Protein AF-A0A1A3TCY9-F1 (afdb_monomer_lite)

Structure (mmCIF, N/CA/C/O backbone):
data_AF-A0A1A3TCY9-F1
#
_entry.id   AF-A0A1A3TCY9-F1
#
loop_
_atom_site.group_PDB
_atom_site.id
_atom_site.type_symbol
_atom_site.label_atom_id
_atom_site.label_alt_id
_atom_site.label_comp_id
_atom_site.label_asym_id
_atom_site.label_entity_id
_atom_site.label_seq_id
_atom_site.pdbx_PDB_ins_code
_atom_site.Cartn_x
_atom_site.Cartn_y
_atom_site.Cartn_z
_atom_site.occupancy
_atom_site.B_iso_or_equiv
_atom_site.auth_seq_id
_atom_site.auth_comp_id
_atom_site.auth_asym_id
_atom_site.auth_atom_id
_atom_site.pdbx_PDB_model_num
ATOM 1 N N . MET A 1 1 ? 36.496 -33.602 -43.465 1.00 52.47 1 MET A N 1
ATOM 2 C CA . MET A 1 1 ? 35.730 -32.425 -43.924 1.00 52.47 1 MET A CA 1
ATOM 3 C C . MET A 1 1 ? 35.575 -31.491 -42.741 1.00 52.47 1 MET A C 1
ATOM 5 O O . MET A 1 1 ? 34.701 -31.699 -41.913 1.00 52.47 1 MET A O 1
ATOM 9 N N . THR A 1 2 ? 36.494 -30.543 -42.594 1.00 57.16 2 THR A N 1
ATOM 10 C CA . THR A 1 2 ? 36.356 -29.446 -41.635 1.00 57.16 2 THR A CA 1
ATOM 11 C C . THR A 1 2 ? 35.385 -28.446 -42.237 1.00 57.16 2 THR A C 1
ATOM 13 O O . THR A 1 2 ? 35.586 -28.000 -43.361 1.00 57.16 2 THR A O 1
ATOM 16 N N . ILE A 1 3 ? 34.296 -28.152 -41.532 1.00 57.69 3 ILE A N 1
ATOM 17 C CA . ILE A 1 3 ? 33.449 -27.011 -41.872 1.00 57.69 3 ILE A CA 1
ATOM 18 C C . ILE A 1 3 ? 34.323 -25.786 -41.616 1.00 57.69 3 ILE A C 1
ATOM 20 O O . ILE A 1 3 ? 34.718 -25.541 -40.476 1.00 57.69 3 ILE A O 1
ATOM 24 N N . ASP A 1 4 ? 34.709 -25.102 -42.689 1.00 64.06 4 ASP A N 1
ATOM 25 C CA . ASP A 1 4 ? 35.601 -23.954 -42.624 1.00 64.06 4 ASP A CA 1
ATOM 26 C C . ASP A 1 4 ? 35.026 -22.911 -41.662 1.00 64.06 4 ASP A C 1
ATOM 28 O O . ASP A 1 4 ? 33.836 -22.587 -41.714 1.00 64.06 4 ASP A O 1
ATOM 32 N N . ALA A 1 5 ? 35.885 -22.367 -40.794 1.00 62.38 5 ALA A N 1
ATOM 33 C CA . ALA A 1 5 ? 35.552 -21.353 -39.788 1.00 62.38 5 ALA A CA 1
ATOM 34 C C . ALA A 1 5 ? 34.740 -20.161 -40.349 1.00 62.38 5 ALA A C 1
ATOM 36 O O . ALA A 1 5 ? 34.010 -19.499 -39.618 1.00 62.38 5 ALA A O 1
ATOM 37 N N . ASN A 1 6 ? 34.778 -19.966 -41.668 1.00 75.12 6 ASN A N 1
ATOM 38 C CA . ASN A 1 6 ? 33.999 -18.992 -42.422 1.00 75.12 6 ASN A CA 1
ATOM 39 C C . ASN A 1 6 ? 32.467 -19.141 -42.278 1.00 75.12 6 ASN A C 1
ATOM 41 O O . ASN A 1 6 ? 31.748 -18.149 -42.366 1.00 75.12 6 ASN A O 1
ATOM 45 N N . TYR A 1 7 ? 31.929 -20.348 -42.054 1.00 82.75 7 TYR A N 1
ATOM 46 C CA . TYR A 1 7 ? 30.468 -20.533 -41.989 1.00 82.75 7 TYR A CA 1
ATOM 47 C C . TYR A 1 7 ? 29.860 -20.035 -40.668 1.00 82.75 7 TYR A C 1
ATOM 49 O O . TYR A 1 7 ? 28.769 -19.462 -40.659 1.00 82.75 7 TYR A O 1
ATOM 57 N N . ALA A 1 8 ? 30.580 -20.199 -39.555 1.00 81.00 8 ALA A N 1
ATOM 58 C CA . ALA A 1 8 ? 30.138 -19.723 -38.244 1.00 81.00 8 ALA A CA 1
ATOM 59 C C . ALA A 1 8 ? 30.051 -18.188 -38.198 1.00 81.00 8 ALA A C 1
ATOM 61 O O . ALA A 1 8 ? 29.083 -17.634 -37.672 1.00 81.00 8 ALA A O 1
ATOM 62 N N . ASP A 1 9 ? 31.007 -17.504 -38.828 1.00 84.56 9 ASP A N 1
ATOM 63 C CA . ASP A 1 9 ? 31.011 -16.043 -38.923 1.00 84.56 9 ASP A CA 1
ATOM 64 C C . ASP A 1 9 ? 29.834 -15.520 -39.758 1.00 84.56 9 ASP A C 1
ATOM 66 O O . ASP A 1 9 ? 29.197 -14.528 -39.391 1.00 84.56 9 ASP A O 1
ATOM 70 N N . LEU A 1 10 ? 29.476 -16.216 -40.842 1.00 85.56 10 LEU A N 1
ATOM 71 C CA . LEU A 1 10 ? 28.312 -15.864 -41.660 1.00 85.56 10 LEU A CA 1
ATOM 72 C C . LEU A 1 10 ? 26.995 -16.012 -40.887 1.00 85.56 10 LEU A C 1
ATOM 74 O O . LEU A 1 10 ? 26.142 -15.123 -40.969 1.00 85.56 10 LEU A O 1
ATOM 78 N N . ILE A 1 11 ? 26.844 -17.079 -40.092 1.00 87.38 11 ILE A N 1
ATOM 79 C CA . ILE A 1 11 ? 25.678 -17.256 -39.214 1.00 87.38 11 ILE A CA 1
ATOM 80 C C . ILE A 1 11 ? 25.614 -16.124 -38.185 1.00 87.38 11 ILE A C 1
ATOM 82 O O . ILE A 1 11 ? 24.571 -15.485 -38.049 1.00 87.38 11 ILE A O 1
ATOM 86 N N . ALA A 1 12 ? 26.725 -15.807 -37.515 1.00 86.62 12 ALA A N 1
ATOM 87 C CA . ALA A 1 12 ? 26.765 -14.752 -36.502 1.00 86.62 12 ALA A CA 1
ATOM 88 C C . ALA A 1 12 ? 26.399 -13.369 -37.077 1.00 86.62 12 ALA A C 1
ATOM 90 O O . ALA A 1 12 ? 25.692 -12.579 -36.439 1.00 86.62 12 ALA A O 1
ATOM 91 N N . VAL A 1 13 ? 26.839 -13.072 -38.304 1.00 89.25 13 VAL A N 1
ATOM 92 C CA . VAL A 1 13 ? 26.470 -11.843 -39.018 1.00 89.25 13 VAL A CA 1
ATOM 93 C C . VAL A 1 13 ? 24.973 -11.812 -39.331 1.00 89.25 13 VAL A C 1
ATOM 95 O O . VAL A 1 13 ? 24.334 -10.771 -39.145 1.00 89.25 13 VAL A O 1
ATOM 98 N N . GLU A 1 14 ? 24.386 -12.922 -39.779 1.00 92.06 14 GLU A N 1
ATOM 99 C CA . GLU A 1 14 ? 22.968 -12.960 -40.144 1.00 92.06 14 GLU A CA 1
ATOM 100 C C . GLU A 1 14 ? 22.049 -12.942 -38.913 1.00 92.06 14 GLU A C 1
ATOM 102 O O . GLU A 1 14 ? 21.068 -12.193 -38.884 1.00 92.06 14 GLU A O 1
ATOM 107 N N . GLU A 1 15 ? 22.410 -13.641 -37.836 1.00 91.50 15 GLU A N 1
ATOM 108 C CA . GLU A 1 15 ? 21.709 -13.574 -36.550 1.00 91.50 15 GLU A CA 1
ATOM 109 C C . GLU A 1 15 ? 21.706 -12.156 -35.973 1.00 91.50 15 GLU A C 1
ATOM 111 O O . GLU A 1 15 ? 20.682 -11.678 -35.468 1.00 91.50 15 GLU A O 1
ATOM 116 N N . LYS A 1 16 ? 22.831 -11.441 -36.094 1.00 88.62 16 LYS A N 1
ATOM 117 C CA . LYS A 1 16 ? 22.927 -10.039 -35.683 1.00 88.62 16 LYS A CA 1
ATOM 118 C C . LYS A 1 16 ? 21.958 -9.160 -36.475 1.00 88.62 16 LYS A C 1
ATOM 120 O O . LYS A 1 16 ? 21.232 -8.372 -35.868 1.00 88.62 16 LYS A O 1
ATOM 125 N N . LYS A 1 17 ? 21.873 -9.333 -37.799 1.00 85.69 17 LYS A N 1
ATOM 126 C CA . LYS A 1 17 ? 20.911 -8.601 -38.644 1.00 85.69 17 LYS A CA 1
ATOM 127 C C . LYS A 1 17 ? 19.462 -8.942 -38.302 1.00 85.69 17 LYS A C 1
ATOM 129 O O . LYS A 1 17 ? 18.616 -8.051 -38.277 1.00 85.69 17 LYS A O 1
ATOM 134 N N . ILE A 1 18 ? 19.147 -10.211 -38.031 1.00 84.12 18 ILE A N 1
ATOM 135 C CA . ILE A 1 18 ? 17.799 -10.637 -37.618 1.00 84.12 18 ILE A CA 1
ATOM 136 C C . ILE A 1 18 ? 17.419 -9.985 -36.286 1.00 84.12 18 ILE A C 1
ATOM 138 O O . ILE A 1 18 ? 16.320 -9.443 -36.158 1.00 84.12 18 ILE A O 1
ATOM 142 N N . ARG A 1 19 ? 18.331 -9.976 -35.308 1.00 79.69 19 ARG A N 1
ATOM 143 C CA . ARG A 1 19 ? 18.117 -9.322 -34.011 1.00 79.69 19 ARG A CA 1
ATOM 144 C C . ARG A 1 19 ? 17.898 -7.815 -34.164 1.00 79.69 19 ARG A C 1
ATOM 146 O O . ARG A 1 19 ? 17.033 -7.259 -33.493 1.00 79.69 19 ARG A O 1
ATOM 153 N N . GLU A 1 20 ? 18.644 -7.161 -35.053 1.00 78.38 20 GLU A N 1
ATOM 154 C CA . GLU A 1 20 ? 18.460 -5.739 -35.364 1.00 78.38 20 GLU A CA 1
ATOM 155 C C . GLU A 1 20 ? 17.112 -5.463 -36.049 1.00 78.38 20 GLU A C 1
ATOM 157 O O . GLU A 1 20 ? 16.407 -4.548 -35.623 1.00 78.38 20 GLU A O 1
ATOM 162 N N . ARG A 1 21 ? 16.694 -6.289 -37.022 1.00 80.81 21 ARG A N 1
ATOM 163 C CA . ARG A 1 21 ? 15.375 -6.181 -37.679 1.00 80.81 21 ARG A CA 1
ATOM 164 C C . ARG A 1 21 ? 14.230 -6.297 -36.673 1.00 80.81 21 ARG A C 1
ATOM 166 O O . ARG A 1 21 ? 13.447 -5.352 -36.549 1.00 80.81 21 ARG A O 1
ATOM 173 N N . LYS A 1 22 ? 14.217 -7.366 -35.867 1.00 79.50 22 LYS A N 1
ATOM 174 C CA . LYS A 1 22 ? 13.205 -7.594 -34.817 1.00 79.50 22 LYS A CA 1
ATOM 175 C C . LYS A 1 22 ? 13.130 -6.448 -33.803 1.00 79.50 22 LYS A C 1
ATOM 177 O O . LYS A 1 22 ? 12.059 -6.126 -33.302 1.00 79.50 22 LYS A O 1
ATOM 182 N N . ARG A 1 23 ? 14.254 -5.778 -33.518 1.00 73.12 23 ARG A N 1
ATOM 183 C CA . ARG A 1 23 ? 14.290 -4.612 -32.616 1.00 73.12 23 ARG A CA 1
ATOM 184 C C . ARG A 1 23 ? 13.549 -3.397 -33.180 1.00 73.12 23 ARG A C 1
ATOM 186 O O . ARG A 1 23 ? 13.082 -2.562 -32.410 1.00 73.12 23 ARG A O 1
ATOM 193 N N . THR A 1 24 ? 13.466 -3.283 -34.503 1.00 72.81 24 THR A N 1
ATOM 194 C CA . THR A 1 24 ? 12.853 -2.136 -35.189 1.00 72.81 24 THR A CA 1
ATOM 195 C C . THR A 1 24 ? 11.407 -2.363 -35.624 1.00 72.81 24 THR A C 1
ATOM 197 O O . THR A 1 24 ? 10.705 -1.384 -35.873 1.00 72.81 24 THR A O 1
ATOM 200 N N . GLU A 1 25 ? 10.943 -3.614 -35.678 1.00 80.81 25 GLU A N 1
ATOM 201 C CA . GLU A 1 25 ? 9.573 -3.965 -36.090 1.00 80.81 25 GLU A CA 1
ATOM 202 C C . GLU A 1 25 ? 8.505 -3.386 -35.151 1.00 80.81 25 GLU A C 1
ATOM 204 O O . GLU A 1 25 ? 7.463 -2.935 -35.618 1.00 80.81 25 GLU A O 1
ATOM 209 N N . ASN A 1 26 ? 8.809 -3.268 -33.855 1.00 73.75 26 ASN A N 1
ATOM 210 C CA . ASN A 1 26 ? 7.889 -2.712 -32.855 1.00 73.75 26 ASN A CA 1
ATOM 211 C C . ASN A 1 26 ? 7.963 -1.180 -32.710 1.00 73.75 26 ASN A C 1
ATOM 213 O O . ASN A 1 26 ? 7.293 -0.612 -31.850 1.00 73.75 26 ASN A O 1
ATOM 217 N N . LEU A 1 27 ? 8.789 -0.494 -33.509 1.00 76.19 27 LEU A N 1
ATOM 218 C CA . LEU A 1 27 ? 8.916 0.961 -33.436 1.00 76.19 27 LEU A CA 1
ATOM 219 C C . LEU A 1 27 ? 7.845 1.651 -34.288 1.00 76.19 27 LEU A C 1
ATOM 221 O O . LEU A 1 27 ? 7.651 1.320 -35.468 1.00 76.19 27 LEU A O 1
ATOM 225 N N . THR A 1 28 ? 7.219 2.682 -33.721 1.00 82.00 28 THR A N 1
ATOM 226 C CA . THR A 1 28 ? 6.318 3.581 -34.453 1.00 82.00 28 THR A CA 1
ATOM 227 C C . THR A 1 28 ? 7.067 4.322 -35.570 1.00 82.00 28 THR A C 1
ATOM 229 O O . THR A 1 28 ? 8.302 4.382 -35.598 1.00 82.00 28 THR A O 1
ATOM 232 N N . GLY A 1 29 ? 6.329 4.906 -36.520 1.00 81.19 29 GLY A N 1
ATOM 233 C CA . GLY A 1 29 ? 6.923 5.655 -37.635 1.00 81.19 29 GLY A CA 1
ATOM 234 C C . GLY A 1 29 ? 7.838 6.803 -37.182 1.00 81.19 29 GLY A C 1
ATOM 235 O O . GLY A 1 29 ? 8.914 6.995 -37.750 1.00 81.19 29 GLY A O 1
ATOM 236 N N . GLU A 1 30 ? 7.462 7.518 -36.118 1.00 76.81 30 GLU A N 1
ATOM 237 C CA . GLU A 1 30 ? 8.281 8.587 -35.529 1.00 76.81 30 GLU A CA 1
ATOM 238 C C . GLU A 1 30 ? 9.536 8.049 -34.838 1.00 76.81 30 GLU A C 1
ATOM 240 O O . GLU A 1 30 ? 10.632 8.568 -35.057 1.00 76.81 30 GLU A O 1
ATOM 245 N N . GLN A 1 31 ? 9.415 6.951 -34.085 1.00 73.19 31 GLN A N 1
ATOM 246 C CA . GLN A 1 31 ? 10.560 6.292 -33.454 1.00 73.19 31 GLN A CA 1
ATOM 247 C C . GLN A 1 31 ? 11.565 5.787 -34.499 1.00 73.19 31 GLN A C 1
ATOM 249 O O . GLN A 1 31 ? 12.772 5.926 -34.309 1.00 73.19 31 GLN A O 1
ATOM 254 N N . ARG A 1 32 ? 11.088 5.273 -35.643 1.00 77.56 32 ARG A N 1
ATOM 255 C CA . ARG A 1 32 ? 11.939 4.880 -36.780 1.00 77.56 32 ARG A CA 1
ATOM 256 C C . ARG A 1 32 ? 12.663 6.063 -37.421 1.00 77.56 32 ARG A C 1
ATOM 258 O O . ARG A 1 32 ? 13.840 5.924 -37.759 1.00 77.56 32 ARG A O 1
ATOM 265 N N . LYS A 1 33 ? 12.002 7.216 -37.588 1.00 80.44 33 LYS A N 1
ATOM 266 C CA . LYS A 1 33 ? 12.639 8.442 -38.111 1.00 80.44 33 LYS A CA 1
ATOM 267 C C . LYS A 1 33 ? 13.745 8.934 -37.177 1.00 80.44 33 LYS A C 1
ATOM 269 O O . LYS A 1 33 ? 14.851 9.201 -37.642 1.00 80.44 33 LYS A O 1
ATOM 274 N N . LEU A 1 34 ? 13.474 8.963 -35.870 1.00 72.25 34 LEU A N 1
ATOM 275 C CA . LEU A 1 34 ? 14.461 9.316 -34.846 1.00 72.25 34 LEU A CA 1
ATOM 276 C C . LEU A 1 34 ? 15.628 8.313 -34.811 1.00 72.25 34 LEU A C 1
ATOM 278 O O . LEU A 1 34 ? 16.784 8.676 -34.593 1.00 72.25 34 LEU A O 1
ATOM 282 N N . TRP A 1 35 ? 15.334 7.031 -35.057 1.00 70.81 35 TRP A N 1
ATOM 283 C CA . TRP A 1 35 ? 16.345 5.975 -35.084 1.00 70.81 35 TRP A CA 1
ATOM 284 C C . TRP A 1 35 ? 17.350 6.154 -36.210 1.00 70.81 35 TRP A C 1
ATOM 286 O O . TRP A 1 35 ? 18.559 6.098 -35.981 1.00 70.81 35 TRP A O 1
ATOM 296 N N . ARG A 1 36 ? 16.849 6.483 -37.402 1.00 77.00 36 ARG A N 1
ATOM 297 C CA . ARG A 1 36 ? 17.682 6.768 -38.572 1.00 77.00 36 ARG A CA 1
ATOM 298 C C . ARG A 1 36 ? 18.495 8.056 -38.420 1.00 77.00 36 ARG A C 1
ATOM 300 O O . ARG A 1 36 ? 19.637 8.078 -38.866 1.00 77.00 36 ARG A O 1
ATOM 307 N N . SER A 1 37 ? 17.953 9.100 -37.784 1.00 76.62 37 SER A N 1
ATOM 308 C CA . SER A 1 37 ? 18.635 10.401 -37.682 1.00 76.62 37 SER A CA 1
ATOM 309 C C . SER A 1 37 ? 19.794 10.426 -36.679 1.00 76.62 37 SER A C 1
ATOM 311 O O . SER A 1 37 ? 20.759 11.156 -36.881 1.00 76.62 37 SER A O 1
ATOM 313 N N . LEU A 1 38 ? 19.738 9.622 -35.613 1.00 69.62 38 LEU A N 1
ATOM 314 C CA . LEU A 1 38 ? 20.752 9.643 -34.547 1.00 69.62 38 LEU A CA 1
ATOM 315 C C . LEU A 1 38 ? 21.973 8.748 -34.818 1.00 69.62 38 LEU A C 1
ATOM 317 O O . LEU A 1 38 ? 22.974 8.852 -34.103 1.00 69.62 38 LEU A O 1
ATOM 321 N N . GLY A 1 39 ? 21.909 7.878 -35.831 1.00 63.00 39 GLY A N 1
ATOM 322 C CA . GLY A 1 39 ? 22.954 6.904 -36.142 1.00 63.00 39 GLY A CA 1
ATOM 323 C C . GLY A 1 39 ? 23.179 5.863 -35.030 1.00 63.00 39 GLY A C 1
ATOM 324 O O . GLY A 1 39 ? 22.927 6.083 -33.843 1.00 63.00 39 GLY A O 1
ATOM 325 N N . ASN A 1 40 ? 23.711 4.695 -35.398 1.00 59.25 40 ASN A N 1
ATOM 326 C CA . ASN A 1 40 ? 23.861 3.536 -34.501 1.00 59.25 40 ASN A CA 1
ATOM 327 C C . ASN A 1 40 ? 24.714 3.786 -33.231 1.00 59.25 40 ASN A C 1
ATOM 329 O O . ASN A 1 40 ? 24.722 2.961 -32.319 1.00 59.25 40 ASN A O 1
ATOM 333 N N . ARG A 1 41 ? 25.433 4.915 -33.137 1.00 56.25 41 ARG A N 1
ATOM 334 C CA . ARG A 1 41 ? 26.355 5.213 -32.027 1.00 56.25 41 ARG A CA 1
ATOM 335 C C . ARG A 1 41 ? 25.718 5.910 -30.822 1.00 56.25 41 ARG A C 1
ATOM 337 O O . ARG A 1 41 ? 26.277 5.804 -29.735 1.00 56.25 41 ARG A O 1
ATOM 344 N N . LYS A 1 42 ? 24.561 6.571 -30.957 1.00 50.72 42 LYS A N 1
ATOM 345 C CA . LYS A 1 42 ? 23.991 7.396 -29.865 1.00 50.72 42 LYS A CA 1
ATOM 346 C C . LYS A 1 42 ? 22.758 6.804 -29.171 1.00 50.72 42 LYS A C 1
ATOM 348 O O . LYS A 1 42 ? 22.311 7.334 -28.162 1.00 50.72 42 LYS A O 1
ATOM 353 N N . TRP A 1 43 ? 22.245 5.665 -29.639 1.00 55.50 43 TRP A N 1
ATOM 354 C CA . TRP A 1 43 ? 21.000 5.074 -29.124 1.00 55.50 43 TRP A CA 1
ATOM 355 C C . TRP A 1 43 ? 21.091 4.415 -27.746 1.00 55.50 43 TRP A C 1
ATOM 357 O O . TRP A 1 43 ? 20.064 4.221 -27.101 1.00 55.50 43 TRP A O 1
ATOM 367 N N . LYS A 1 44 ? 22.294 4.100 -27.250 1.00 54.44 44 LYS A N 1
ATOM 368 C CA . LYS A 1 44 ? 22.456 3.453 -25.936 1.00 54.44 44 LYS A CA 1
ATOM 369 C C . LYS A 1 44 ? 22.118 4.358 -24.735 1.00 54.44 44 LYS A C 1
ATOM 371 O O . LYS A 1 44 ? 22.063 3.844 -23.627 1.00 54.44 44 LYS A O 1
ATOM 376 N N . GLY A 1 45 ? 21.862 5.657 -24.935 1.00 53.75 45 GLY A N 1
ATOM 377 C CA . GLY A 1 45 ? 21.572 6.602 -23.843 1.00 53.75 45 GLY A CA 1
ATOM 378 C C . GLY A 1 45 ? 20.417 7.578 -24.085 1.00 53.75 45 GLY A C 1
ATOM 379 O O . GLY A 1 45 ? 20.188 8.441 -23.247 1.00 53.75 45 GLY A O 1
ATOM 380 N N . VAL A 1 46 ? 19.700 7.468 -25.210 1.00 50.25 46 VAL A N 1
ATOM 381 C CA . VAL A 1 46 ? 18.658 8.435 -25.616 1.00 50.25 46 VAL A CA 1
ATOM 382 C C . VAL A 1 46 ? 17.346 7.722 -25.950 1.00 50.25 46 VAL A C 1
ATOM 384 O O . VAL A 1 46 ? 16.663 8.060 -26.909 1.00 50.25 46 VAL A O 1
ATOM 387 N N . MET A 1 47 ? 16.957 6.726 -25.152 1.00 48.88 47 MET A N 1
ATOM 388 C CA . MET A 1 47 ? 15.517 6.543 -24.964 1.00 48.88 47 MET A CA 1
ATOM 389 C C . MET A 1 47 ? 15.056 7.796 -24.214 1.00 48.88 47 MET A C 1
ATOM 391 O O . MET A 1 47 ? 15.562 8.029 -23.111 1.00 48.88 47 MET A O 1
ATOM 395 N N . PRO A 1 48 ? 14.186 8.650 -24.782 1.00 48.50 48 PRO A N 1
ATOM 396 C CA . PRO A 1 48 ? 13.666 9.772 -24.032 1.00 48.50 48 PRO A CA 1
ATOM 397 C C . PRO A 1 48 ? 12.963 9.198 -22.806 1.00 48.50 48 PRO A C 1
ATOM 399 O O . PRO A 1 48 ? 11.892 8.604 -22.893 1.00 48.50 48 PRO A O 1
ATOM 402 N N . LYS A 1 49 ? 13.555 9.439 -21.636 1.00 51.47 49 LYS A N 1
ATOM 403 C CA . LYS A 1 49 ? 12.976 9.234 -20.298 1.00 51.47 49 LYS A CA 1
ATOM 404 C C . LYS A 1 49 ? 11.662 10.024 -20.095 1.00 51.47 49 LYS A C 1
ATOM 406 O O . LYS A 1 49 ? 11.135 10.093 -18.994 1.00 51.47 49 LYS A O 1
ATOM 411 N N . ALA A 1 50 ? 11.160 10.660 -21.153 1.00 44.72 50 ALA A N 1
ATOM 412 C CA . ALA A 1 50 ? 10.075 11.621 -21.178 1.00 44.72 50 ALA A CA 1
ATOM 413 C C . ALA A 1 50 ? 8.683 10.986 -21.322 1.00 44.72 50 ALA A C 1
ATOM 415 O O . ALA A 1 50 ? 7.704 11.694 -21.131 1.00 44.72 50 ALA A O 1
ATOM 416 N N . LEU A 1 51 ? 8.565 9.680 -21.599 1.00 44.94 51 LEU A N 1
ATOM 417 C CA . LEU A 1 51 ? 7.252 9.014 -21.662 1.00 44.94 51 LEU A CA 1
ATOM 418 C C . LEU A 1 51 ? 6.960 8.067 -20.487 1.00 44.94 51 LEU A C 1
ATOM 420 O O . LEU A 1 51 ? 5.863 7.529 -20.417 1.00 44.94 51 LEU A O 1
ATOM 424 N N . THR A 1 52 ? 7.889 7.879 -19.539 1.00 51.16 52 THR A N 1
ATOM 425 C CA . THR A 1 52 ? 7.714 6.887 -18.459 1.00 51.16 52 THR A CA 1
ATOM 426 C C . THR A 1 52 ? 7.492 7.441 -17.052 1.00 51.16 52 THR A C 1
ATOM 428 O O . THR A 1 52 ? 7.290 6.627 -16.159 1.00 51.16 52 THR A O 1
ATOM 431 N N . THR A 1 53 ? 7.541 8.753 -16.768 1.00 49.19 53 THR A N 1
ATOM 432 C CA . THR A 1 53 ? 7.556 9.174 -15.340 1.00 49.19 53 THR A CA 1
ATOM 433 C C . THR A 1 53 ? 6.862 10.479 -14.932 1.00 49.19 53 THR A C 1
ATOM 435 O O . THR A 1 53 ? 6.932 10.805 -13.749 1.00 49.19 53 THR A O 1
ATOM 438 N N . SER A 1 54 ? 6.174 11.233 -15.798 1.00 48.03 54 SER A N 1
ATOM 439 C CA . SER A 1 54 ? 5.419 12.407 -15.296 1.00 48.03 54 SER A CA 1
ATOM 440 C C . SER A 1 54 ? 4.043 12.044 -14.726 1.00 48.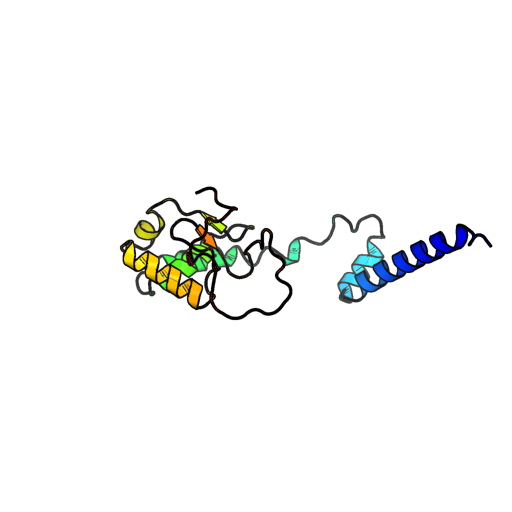03 54 SER A C 1
ATOM 442 O O . SER A 1 54 ? 3.580 12.701 -13.800 1.00 48.03 54 SER A O 1
ATOM 444 N N . TRP A 1 55 ? 3.417 10.971 -15.219 1.00 48.81 55 TRP A N 1
ATOM 445 C CA . TRP A 1 55 ? 2.048 10.613 -14.838 1.00 48.81 55 TRP A CA 1
ATOM 446 C C . TRP A 1 55 ? 1.909 10.018 -13.429 1.00 48.81 55 TRP A C 1
ATOM 448 O O . TRP A 1 55 ? 0.877 10.237 -12.803 1.00 48.81 55 TRP A O 1
ATOM 458 N N . SER A 1 56 ? 2.931 9.346 -12.876 1.00 59.66 56 SER A N 1
ATOM 459 C CA . SER A 1 56 ? 2.816 8.779 -11.518 1.00 59.66 56 SER A CA 1
ATOM 460 C C . SER A 1 56 ? 2.770 9.857 -10.434 1.00 59.66 56 SER A C 1
ATOM 462 O O . SER A 1 56 ? 1.871 9.828 -9.607 1.00 59.66 56 SER A O 1
ATOM 464 N N . ARG A 1 57 ? 3.657 10.864 -10.449 1.00 65.94 57 ARG A N 1
ATOM 465 C CA . ARG A 1 57 ? 3.773 11.803 -9.312 1.00 65.94 57 ARG A CA 1
ATOM 466 C C . ARG A 1 57 ? 2.521 12.639 -9.046 1.00 65.94 57 ARG A C 1
ATOM 468 O O . ARG A 1 57 ? 2.232 12.907 -7.885 1.00 65.94 57 ARG A O 1
ATOM 475 N N . HIS A 1 58 ? 1.783 13.050 -10.078 1.00 60.12 58 HIS A N 1
ATOM 476 C CA . HIS A 1 58 ? 0.568 13.855 -9.885 1.00 60.12 58 HIS A CA 1
ATOM 477 C C . HIS A 1 58 ? -0.542 13.081 -9.169 1.00 60.12 58 HIS A C 1
ATOM 479 O O . HIS A 1 58 ? -1.353 13.681 -8.471 1.00 60.12 58 HIS A O 1
ATOM 485 N N . GLN A 1 59 ? -0.548 11.753 -9.283 1.00 84.62 59 GLN A N 1
ATOM 486 C CA . GLN A 1 59 ? -1.531 10.927 -8.595 1.00 84.62 59 GLN A CA 1
ATOM 487 C C . GLN A 1 59 ? -1.170 10.685 -7.124 1.00 84.62 59 GLN A C 1
ATOM 489 O O . GLN A 1 59 ? -2.055 10.335 -6.353 1.00 84.62 59 GLN A O 1
ATOM 494 N N . HIS A 1 60 ? 0.075 10.930 -6.690 1.00 91.31 60 HIS A N 1
ATOM 495 C CA . HIS A 1 60 ? 0.455 10.703 -5.288 1.00 91.31 60 HIS A CA 1
ATOM 496 C C . HIS A 1 60 ? -0.334 11.611 -4.345 1.00 91.31 60 HIS A C 1
ATOM 498 O O . HIS A 1 60 ? -0.816 11.150 -3.318 1.00 91.31 60 HIS A O 1
ATOM 504 N N . ALA A 1 61 ? -0.495 12.889 -4.708 1.00 90.81 61 ALA A N 1
ATOM 505 C CA . ALA A 1 61 ? -1.269 13.843 -3.916 1.00 90.81 61 ALA A CA 1
ATOM 506 C C . ALA A 1 61 ? -2.746 13.433 -3.832 1.00 90.81 61 ALA A C 1
ATOM 508 O O . ALA A 1 61 ? -3.307 13.397 -2.741 1.00 90.81 61 ALA A O 1
ATOM 509 N N . PHE A 1 62 ? -3.331 13.039 -4.968 1.00 94.31 62 PHE A N 1
ATOM 510 C CA . PHE A 1 62 ? -4.699 12.529 -5.037 1.00 94.31 62 PHE A CA 1
ATOM 511 C C . PHE A 1 62 ? -4.896 11.329 -4.101 1.00 94.31 62 PHE A C 1
ATOM 513 O O . PHE A 1 62 ? -5.796 11.331 -3.264 1.00 94.31 62 PHE A O 1
ATOM 520 N N . TRP A 1 63 ? -4.024 10.323 -4.184 1.00 95.19 63 TRP A N 1
ATOM 521 C CA . TRP A 1 63 ? -4.121 9.134 -3.343 1.00 95.19 63 TRP A CA 1
ATOM 522 C C . TRP A 1 63 ? -3.843 9.425 -1.864 1.00 95.19 63 TRP A C 1
ATOM 524 O O . TRP A 1 63 ? -4.529 8.883 -1.001 1.00 95.19 63 TRP A O 1
ATOM 534 N N . ALA A 1 64 ? -2.898 10.316 -1.558 1.00 93.25 64 ALA A N 1
ATOM 535 C CA . ALA A 1 64 ? -2.600 10.720 -0.187 1.00 93.25 64 ALA A CA 1
ATOM 536 C C . ALA A 1 64 ? -3.793 11.421 0.485 1.00 93.25 64 ALA A C 1
ATOM 538 O O . ALA A 1 64 ? -4.094 11.125 1.640 1.00 93.25 64 ALA A O 1
ATOM 539 N N . GLU A 1 65 ? -4.500 12.295 -0.238 1.00 95.00 65 GLU A N 1
ATOM 540 C CA . GLU A 1 65 ? -5.728 12.946 0.238 1.00 95.00 65 GLU A CA 1
ATOM 541 C C . GLU A 1 65 ? -6.833 11.917 0.515 1.00 95.00 65 GLU A C 1
ATOM 543 O O . GLU A 1 65 ? -7.420 11.886 1.596 1.00 95.00 65 GLU A O 1
ATOM 548 N N . HIS A 1 66 ? -7.065 11.005 -0.431 1.00 96.19 66 HIS A N 1
ATOM 549 C CA . HIS A 1 66 ? -8.088 9.965 -0.307 1.00 96.19 66 HIS A CA 1
ATOM 550 C C . HIS A 1 66 ? -7.810 9.002 0.838 1.00 96.19 66 HIS A C 1
ATOM 552 O O . HIS A 1 66 ? -8.727 8.532 1.507 1.00 96.19 66 HIS A O 1
ATOM 558 N N . ALA A 1 67 ? -6.544 8.712 1.090 1.00 95.75 67 ALA A N 1
ATOM 559 C CA . ALA A 1 67 ? -6.174 7.834 2.171 1.00 95.75 67 ALA A CA 1
ATOM 560 C C . ALA A 1 67 ? -6.543 8.453 3.547 1.00 95.75 67 ALA A C 1
ATOM 562 O O . ALA A 1 67 ? -6.890 7.714 4.466 1.00 95.75 67 ALA A O 1
ATOM 563 N N . GLN A 1 68 ? -6.530 9.787 3.689 1.00 94.62 68 GLN A N 1
ATOM 564 C CA . GLN A 1 68 ? -6.861 10.478 4.947 1.00 94.62 68 GLN A CA 1
ATOM 565 C C . GLN A 1 68 ? -8.368 10.653 5.160 1.00 94.62 68 GLN A C 1
ATOM 567 O O . GLN A 1 68 ? -8.805 10.974 6.262 1.00 94.62 68 GLN A O 1
ATOM 572 N N . ASN A 1 69 ? -9.181 10.438 4.128 1.00 96.62 69 ASN A N 1
ATOM 573 C CA . ASN A 1 69 ? -10.617 10.632 4.223 1.00 96.62 69 ASN A CA 1
ATOM 574 C C . ASN A 1 69 ? -11.283 9.461 4.973 1.00 96.62 69 ASN A C 1
ATOM 576 O O . ASN A 1 69 ? -11.475 8.376 4.426 1.00 96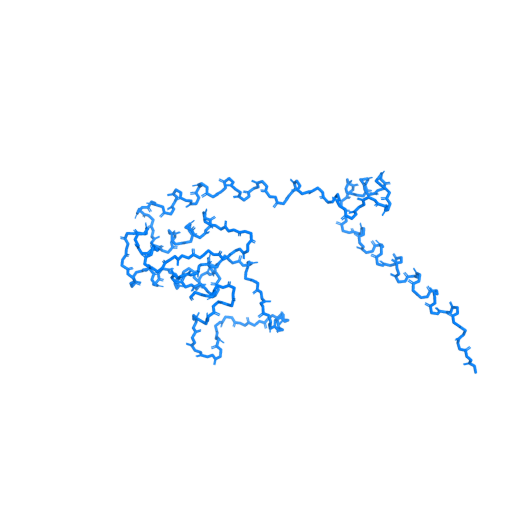.62 69 ASN A O 1
ATOM 580 N N . GLU A 1 70 ? -11.668 9.702 6.229 1.00 96.75 70 GLU A N 1
ATOM 581 C CA . GLU A 1 70 ? -12.296 8.723 7.132 1.00 96.75 70 GLU A CA 1
ATOM 582 C C . GLU A 1 70 ? -13.673 8.223 6.672 1.00 96.75 70 GLU A C 1
ATOM 584 O O . GLU A 1 70 ? -14.134 7.188 7.146 1.00 96.75 70 GLU A O 1
ATOM 589 N N . THR A 1 71 ? -14.318 8.908 5.723 1.00 97.81 71 THR A N 1
ATOM 590 C CA . THR A 1 71 ? -15.581 8.433 5.134 1.00 97.81 71 THR A CA 1
ATOM 591 C C . THR A 1 71 ? -15.377 7.226 4.217 1.00 97.81 71 THR A C 1
ATOM 593 O O . THR A 1 71 ? -16.324 6.482 3.956 1.00 97.81 71 THR A O 1
ATOM 596 N N . PHE A 1 72 ? -14.146 6.992 3.749 1.00 98.06 72 PHE A N 1
ATOM 597 C CA . PHE A 1 72 ? -13.824 5.812 2.964 1.00 98.06 72 PHE A CA 1
ATOM 598 C C . PHE A 1 72 ? -13.555 4.589 3.841 1.00 98.06 72 PHE A C 1
ATOM 600 O O . PHE A 1 72 ? -12.975 4.690 4.926 1.00 98.06 72 PHE A O 1
ATOM 607 N N . PRO A 1 73 ? -13.896 3.386 3.349 1.00 98.06 73 PRO A N 1
ATOM 608 C CA . PRO A 1 73 ? -13.625 2.163 4.082 1.00 98.06 73 PRO A CA 1
ATOM 609 C C . PRO A 1 73 ? -12.116 1.941 4.258 1.00 98.06 73 PRO A C 1
ATOM 611 O O . PRO A 1 73 ? -11.298 2.303 3.409 1.00 98.06 73 PRO A O 1
ATOM 614 N N . ALA A 1 74 ? -11.732 1.281 5.354 1.00 98.19 74 ALA A N 1
ATOM 615 C CA . ALA A 1 74 ? -10.327 1.095 5.718 1.00 98.19 74 ALA A CA 1
ATOM 616 C C . ALA A 1 74 ? -9.483 0.416 4.621 1.00 98.19 74 ALA A C 1
ATOM 618 O O . ALA A 1 74 ? -8.337 0.812 4.423 1.00 98.19 74 ALA A O 1
ATOM 619 N N . TRP A 1 75 ? -10.039 -0.555 3.884 1.00 98.19 75 TRP A N 1
ATOM 620 C CA . TRP A 1 75 ? -9.339 -1.218 2.772 1.00 98.19 75 TRP A CA 1
ATOM 621 C C . TRP A 1 75 ? -8.980 -0.238 1.649 1.00 98.19 75 TRP A C 1
ATOM 623 O O . TRP A 1 75 ? -7.883 -0.310 1.098 1.00 98.19 75 TRP A O 1
ATOM 633 N N . PHE A 1 76 ? -9.863 0.721 1.354 1.00 98.25 76 PHE A N 1
ATOM 634 C CA . PHE A 1 76 ? -9.627 1.724 0.322 1.00 98.25 76 PHE A CA 1
ATOM 635 C C . PHE A 1 76 ? -8.545 2.696 0.769 1.00 98.25 76 PHE A C 1
ATOM 637 O O . PHE A 1 76 ? -7.633 2.992 0.008 1.00 98.25 76 PHE A O 1
ATOM 644 N N . ARG A 1 77 ? -8.592 3.132 2.030 1.00 98.31 77 ARG A N 1
ATOM 645 C CA . ARG A 1 77 ? -7.573 4.029 2.585 1.00 98.31 77 ARG A CA 1
ATOM 646 C C . ARG A 1 77 ? -6.194 3.374 2.669 1.00 98.31 77 ARG A C 1
ATOM 648 O O . ARG A 1 77 ? -5.204 4.042 2.405 1.00 98.31 77 ARG A O 1
ATOM 655 N N . VAL A 1 78 ? -6.113 2.073 2.969 1.00 98.12 78 VAL A N 1
ATOM 656 C CA . VAL A 1 78 ? -4.858 1.294 2.902 1.00 98.12 78 VAL A CA 1
ATOM 657 C C . VAL A 1 78 ? -4.296 1.282 1.480 1.00 98.12 78 VAL A C 1
ATOM 659 O O . VAL A 1 78 ? -3.108 1.538 1.286 1.00 98.12 78 VAL A O 1
ATOM 662 N N . MET A 1 79 ? -5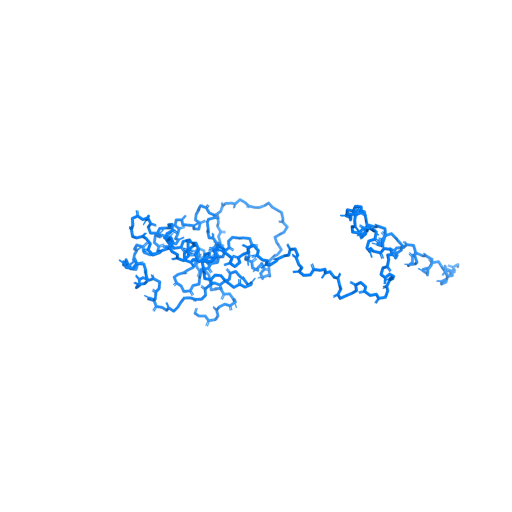.143 1.001 0.488 1.00 97.31 79 MET A N 1
ATOM 663 C CA . MET A 1 79 ? -4.752 1.012 -0.921 1.00 97.31 79 MET A CA 1
ATOM 664 C C . MET A 1 79 ? -4.291 2.412 -1.341 1.00 97.31 79 MET A C 1
ATOM 666 O O . MET A 1 79 ? -3.165 2.575 -1.802 1.00 97.31 79 MET A O 1
ATOM 670 N N . ALA A 1 80 ? -5.097 3.439 -1.084 1.00 97.31 80 ALA A N 1
ATOM 671 C CA . ALA A 1 80 ? -4.764 4.820 -1.400 1.00 97.31 80 ALA A CA 1
ATOM 672 C C . ALA A 1 80 ? -3.460 5.260 -0.702 1.00 97.31 80 ALA A C 1
ATOM 674 O O . ALA A 1 80 ? -2.615 5.906 -1.315 1.00 97.31 80 ALA A O 1
ATOM 675 N N . PHE A 1 81 ? -3.219 4.829 0.540 1.00 97.06 81 PHE A N 1
ATOM 676 C CA . PHE A 1 81 ? -1.957 5.087 1.233 1.00 97.06 81 PHE A CA 1
ATOM 677 C C . PHE A 1 81 ? -0.768 4.466 0.488 1.00 97.06 81 PHE A C 1
ATOM 679 O O . PHE A 1 81 ? 0.251 5.133 0.295 1.00 97.06 81 PHE A O 1
ATOM 686 N N . ALA A 1 82 ? -0.896 3.213 0.038 1.00 96.06 82 ALA A N 1
ATOM 687 C CA . ALA A 1 82 ? 0.140 2.536 -0.736 1.00 96.06 82 ALA A CA 1
ATOM 688 C C . ALA A 1 82 ? 0.424 3.255 -2.065 1.00 96.06 82 ALA A C 1
ATOM 690 O O . ALA A 1 82 ? 1.583 3.531 -2.360 1.00 96.06 82 ALA A O 1
ATOM 691 N N . PHE A 1 83 ? -0.613 3.617 -2.828 1.00 94.12 83 PHE A N 1
ATOM 692 C CA . PHE A 1 83 ? -0.472 4.328 -4.107 1.00 94.12 83 PHE A CA 1
ATOM 693 C C . PHE A 1 83 ? 0.032 5.773 -3.953 1.00 94.12 83 PHE A C 1
ATOM 695 O O . PHE A 1 83 ? 0.686 6.291 -4.853 1.00 94.12 83 PHE A O 1
ATOM 702 N N . GLY A 1 84 ? -0.241 6.430 -2.823 1.00 94.62 84 GLY A N 1
ATOM 703 C CA . GLY A 1 84 ? 0.277 7.769 -2.521 1.00 94.62 84 GLY A CA 1
ATOM 704 C C . GLY A 1 84 ? 1.732 7.779 -2.041 1.00 94.62 84 GLY A C 1
ATOM 705 O O . GLY A 1 84 ? 2.433 8.783 -2.187 1.00 94.62 84 GLY A O 1
ATOM 706 N N . SER A 1 85 ? 2.192 6.657 -1.482 1.00 93.50 85 SER A N 1
ATOM 707 C CA . SER A 1 85 ? 3.496 6.526 -0.816 1.00 93.50 85 SER A CA 1
ATOM 708 C C . SER A 1 85 ? 4.502 5.687 -1.605 1.00 93.50 85 SER A C 1
ATOM 710 O O . SER A 1 85 ? 5.586 5.378 -1.094 1.00 93.50 85 SER A O 1
ATOM 712 N N . ASP A 1 86 ? 4.154 5.273 -2.824 1.00 89.62 86 ASP A N 1
ATOM 713 C CA . ASP A 1 86 ? 4.975 4.351 -3.588 1.00 89.62 86 ASP A CA 1
ATOM 714 C C . ASP A 1 86 ? 6.307 4.971 -4.024 1.00 89.62 86 ASP A C 1
ATOM 716 O O . ASP A 1 86 ? 6.491 6.174 -4.242 1.00 89.62 86 ASP A O 1
ATOM 720 N N . LYS A 1 87 ? 7.304 4.095 -4.100 1.00 84.25 87 LYS A N 1
ATOM 721 C CA . LYS A 1 87 ? 8.609 4.387 -4.684 1.00 84.25 87 LYS A CA 1
ATOM 722 C C . LYS A 1 87 ? 8.771 3.524 -5.925 1.00 84.25 87 LYS A C 1
ATOM 724 O O . LYS A 1 87 ? 7.980 2.629 -6.204 1.00 84.25 87 LYS A O 1
ATOM 729 N N . THR A 1 88 ? 9.859 3.730 -6.658 1.00 79.81 88 THR A N 1
ATOM 730 C CA . THR A 1 88 ? 10.135 3.013 -7.911 1.00 79.81 88 THR A CA 1
ATOM 731 C C . THR A 1 88 ? 10.055 1.482 -7.786 1.00 79.81 88 THR A C 1
ATOM 733 O O . THR A 1 88 ? 9.726 0.818 -8.765 1.00 79.81 88 THR A O 1
ATOM 736 N N . ASN A 1 89 ? 10.336 0.917 -6.605 1.00 82.50 89 ASN A N 1
ATOM 737 C CA . ASN A 1 89 ? 10.306 -0.525 -6.348 1.00 82.50 89 ASN A CA 1
ATOM 738 C C . ASN A 1 89 ? 8.906 -1.099 -6.062 1.00 82.50 89 ASN A C 1
ATOM 740 O O . ASN A 1 89 ? 8.804 -2.313 -5.989 1.00 82.50 89 ASN A O 1
ATOM 744 N N . GLY A 1 90 ? 7.871 -0.274 -5.871 1.00 86.44 90 GLY A N 1
ATOM 745 C CA . GLY A 1 90 ? 6.522 -0.735 -5.521 1.00 86.44 90 GLY A CA 1
ATOM 746 C C . GLY A 1 90 ? 6.365 -1.300 -4.104 1.00 86.44 90 GLY A C 1
ATOM 747 O O . GLY A 1 90 ? 5.286 -1.783 -3.786 1.00 86.44 90 GLY A O 1
ATOM 748 N N . HIS A 1 91 ? 7.401 -1.230 -3.258 1.00 92.06 91 HIS A N 1
ATOM 749 C CA . HIS A 1 91 ? 7.337 -1.622 -1.848 1.00 92.06 91 HIS A CA 1
ATOM 750 C C . HIS A 1 91 ? 7.309 -0.380 -0.960 1.00 92.06 91 HIS A C 1
ATOM 752 O O . HIS A 1 91 ? 8.228 0.446 -0.987 1.00 92.06 91 HIS A O 1
ATOM 758 N N . ILE A 1 92 ? 6.282 -0.287 -0.126 1.00 94.12 92 ILE A N 1
ATOM 759 C CA . ILE A 1 92 ? 6.091 0.794 0.831 1.00 94.12 92 ILE A CA 1
ATOM 760 C C . ILE A 1 92 ? 6.412 0.249 2.217 1.00 94.12 92 ILE A C 1
ATOM 762 O O . ILE A 1 92 ? 5.619 -0.487 2.800 1.00 94.12 92 ILE A O 1
ATOM 766 N N . ASN A 1 93 ? 7.586 0.601 2.741 1.00 94.62 93 ASN A N 1
ATOM 767 C CA . ASN A 1 93 ? 7.964 0.263 4.111 1.00 94.62 93 ASN A CA 1
ATOM 768 C C . ASN A 1 93 ? 7.195 1.138 5.090 1.00 94.62 93 ASN A C 1
ATOM 770 O O . ASN A 1 93 ? 7.302 2.363 5.032 1.00 94.62 93 ASN A O 1
ATOM 774 N N . VAL A 1 94 ? 6.478 0.495 6.006 1.00 95.06 94 VAL A N 1
ATOM 775 C CA . VAL A 1 94 ? 5.701 1.165 7.043 1.00 95.06 94 VAL A CA 1
ATOM 776 C C . VAL A 1 94 ? 6.237 0.752 8.413 1.00 95.06 94 VAL A C 1
ATOM 778 O O . VAL A 1 94 ? 6.277 -0.441 8.731 1.00 95.06 94 VAL A O 1
ATOM 781 N N . PRO A 1 95 ? 6.685 1.702 9.246 1.00 94.69 95 PRO A N 1
ATOM 782 C CA . PRO A 1 95 ? 7.067 1.410 10.619 1.00 94.69 95 PRO A CA 1
ATOM 783 C C . PRO A 1 95 ? 5.942 0.734 11.412 1.00 94.69 95 PRO A C 1
ATOM 785 O O . PRO A 1 95 ? 4.748 0.915 11.157 1.00 94.69 95 PRO A O 1
ATOM 788 N N . ALA A 1 96 ? 6.327 -0.090 12.389 1.00 94.00 96 ALA A N 1
ATOM 789 C CA . ALA A 1 96 ? 5.372 -0.866 13.171 1.00 94.00 96 ALA A CA 1
ATOM 790 C C . ALA A 1 96 ? 4.380 0.059 13.900 1.00 94.00 96 ALA A C 1
ATOM 792 O O . ALA A 1 96 ? 4.782 0.947 14.645 1.00 94.00 96 ALA A O 1
ATOM 793 N N . GLY A 1 97 ? 3.080 -0.162 13.683 1.00 94.25 97 GLY A N 1
ATOM 794 C CA . GLY A 1 97 ? 2.008 0.638 14.286 1.00 94.25 97 GLY A CA 1
ATOM 795 C C . GLY A 1 97 ? 1.744 1.990 13.609 1.00 94.25 97 GLY A C 1
ATOM 796 O O . GLY A 1 97 ? 0.745 2.640 13.922 1.00 94.25 97 GLY A O 1
ATOM 797 N N . GLU A 1 98 ? 2.576 2.411 12.654 1.00 96.69 98 GLU A N 1
ATOM 798 C CA . GLU A 1 98 ? 2.368 3.681 11.958 1.00 96.69 98 GLU A CA 1
ATOM 799 C C . GLU A 1 98 ? 1.150 3.614 11.040 1.00 96.69 98 GLU A C 1
ATOM 801 O O . GLU A 1 98 ? 0.329 4.522 11.075 1.00 96.69 98 GLU A O 1
ATOM 806 N N . LEU A 1 99 ? 0.948 2.500 10.326 1.00 96.56 99 LEU A N 1
ATOM 807 C CA . LEU A 1 99 ? -0.227 2.325 9.467 1.00 96.56 99 LEU A CA 1
ATOM 808 C C . LEU A 1 99 ? -1.541 2.428 10.255 1.00 96.56 99 LEU A C 1
ATOM 810 O O . LEU A 1 99 ? -2.461 3.121 9.838 1.00 96.56 99 LEU A O 1
ATOM 814 N N . THR A 1 100 ? -1.617 1.783 11.422 1.00 96.50 100 THR A N 1
ATOM 815 C CA . THR A 1 100 ? -2.792 1.853 12.310 1.00 96.50 100 THR A CA 1
ATOM 816 C C . THR A 1 100 ? -3.031 3.266 12.826 1.00 96.50 100 THR A C 1
ATOM 818 O O . THR A 1 100 ? -4.168 3.729 12.840 1.00 96.50 100 THR A O 1
ATOM 821 N N . LYS A 1 101 ? -1.958 3.972 13.212 1.00 96.44 101 LYS A N 1
ATOM 822 C CA . LYS A 1 101 ? -2.035 5.361 13.678 1.00 96.44 101 LYS A CA 1
ATOM 823 C C . LYS A 1 101 ? -2.518 6.281 12.563 1.00 96.44 101 LYS A C 1
ATOM 825 O O . LYS A 1 101 ? -3.362 7.133 12.801 1.00 96.44 101 LYS A O 1
ATOM 830 N N . TRP A 1 102 ? -1.990 6.085 11.363 1.00 95.31 102 TRP A N 1
ATOM 831 C CA . TRP A 1 102 ? -2.296 6.885 10.190 1.00 95.31 102 TRP A CA 1
ATOM 832 C C . TRP A 1 102 ? -3.747 6.701 9.738 1.00 95.31 102 TRP A C 1
ATOM 834 O O . TRP A 1 102 ? -4.439 7.665 9.441 1.00 95.31 102 TRP A O 1
ATOM 844 N N . LEU A 1 103 ? -4.229 5.459 9.760 1.00 94.69 103 LEU A N 1
ATOM 845 C CA . LEU A 1 103 ? -5.619 5.132 9.469 1.00 94.69 103 LEU A CA 1
ATOM 846 C C . LEU A 1 103 ? -6.571 5.533 10.614 1.00 94.69 103 LEU A C 1
ATOM 848 O O . LEU A 1 103 ? -7.776 5.606 10.397 1.00 94.69 103 LEU A O 1
ATOM 852 N N . GLY A 1 104 ? -6.097 5.742 11.841 1.00 95.94 104 GLY A N 1
ATOM 853 C CA . GLY A 1 104 ? -6.989 5.961 12.985 1.00 95.94 104 GLY A CA 1
ATOM 854 C C . GLY A 1 104 ? -7.881 4.748 13.291 1.00 95.94 104 GLY A C 1
ATOM 855 O O . GLY A 1 104 ? -9.009 4.905 13.746 1.00 95.94 104 GLY A O 1
ATOM 856 N N . VAL A 1 105 ? -7.405 3.528 13.010 1.00 95.94 105 VAL A N 1
ATOM 857 C CA . VAL A 1 105 ? -8.134 2.274 13.286 1.00 95.94 105 VAL A CA 1
ATOM 858 C C . VAL A 1 105 ? -7.241 1.280 14.019 1.00 95.94 105 VAL A C 1
ATOM 860 O O . VAL A 1 105 ? -6.011 1.352 13.958 1.00 95.94 105 VAL A O 1
ATOM 863 N N . ASP A 1 106 ? -7.848 0.317 14.707 1.00 97.56 106 ASP A N 1
ATOM 864 C CA . ASP A 1 106 ? -7.101 -0.693 15.446 1.00 97.56 106 ASP A CA 1
ATOM 865 C C . ASP A 1 106 ? -6.339 -1.674 14.526 1.00 97.56 106 ASP A C 1
ATOM 867 O O . ASP A 1 106 ? -6.535 -1.764 13.305 1.00 97.56 106 ASP A O 1
ATOM 871 N N . LYS A 1 107 ? -5.434 -2.445 15.140 1.00 96.75 107 LYS A N 1
ATOM 872 C CA . LYS A 1 107 ? -4.583 -3.423 14.447 1.00 96.75 107 LYS A CA 1
ATOM 873 C C . LYS A 1 107 ? -5.388 -4.525 13.751 1.00 96.75 107 LYS A C 1
ATOM 875 O O . LYS A 1 107 ? -4.984 -4.977 12.680 1.00 96.75 107 LYS A O 1
ATOM 880 N N . SER A 1 108 ? -6.507 -4.955 14.334 1.00 97.50 108 SER A N 1
ATOM 881 C CA . SER A 1 108 ? -7.377 -5.988 13.766 1.00 97.50 108 SER A CA 1
ATOM 882 C C . SER A 1 108 ? -8.055 -5.483 12.491 1.00 97.50 108 SER A C 1
ATOM 884 O O . SER A 1 108 ? -8.021 -6.167 11.466 1.00 97.50 108 SER A O 1
ATOM 886 N N . VAL A 1 109 ? -8.598 -4.260 12.517 1.00 97.75 109 VAL A N 1
ATOM 887 C CA . VAL A 1 109 ? -9.196 -3.612 11.336 1.00 97.75 109 VAL A CA 1
ATOM 888 C C . VAL A 1 109 ? -8.155 -3.397 10.241 1.00 97.75 109 VAL A C 1
ATOM 890 O O . VAL A 1 109 ? -8.416 -3.747 9.092 1.00 97.75 109 VAL A O 1
ATOM 893 N N . THR A 1 110 ? -6.961 -2.907 10.585 1.00 97.75 110 THR A N 1
ATOM 894 C CA . THR A 1 110 ? -5.863 -2.737 9.615 1.00 97.75 110 THR A CA 1
ATOM 895 C C . THR A 1 110 ? -5.482 -4.061 8.949 1.00 97.75 110 THR A C 1
ATOM 897 O O . THR A 1 110 ? -5.361 -4.125 7.729 1.00 97.75 110 THR A O 1
ATOM 900 N N . GLY A 1 111 ? -5.346 -5.142 9.725 1.00 97.31 111 GLY A N 1
ATOM 901 C CA . GLY A 1 111 ? -5.034 -6.469 9.186 1.00 97.31 111 GLY A CA 1
ATOM 902 C C . GLY A 1 111 ? -6.107 -6.993 8.227 1.00 97.31 111 GLY A C 1
ATOM 903 O O . GLY A 1 111 ? -5.778 -7.473 7.144 1.00 97.31 111 GLY A O 1
ATOM 904 N N . ARG A 1 112 ? -7.392 -6.846 8.582 1.00 98.06 112 ARG A N 1
ATOM 905 C CA . ARG A 1 112 ? -8.514 -7.215 7.699 1.00 98.06 112 ARG A CA 1
ATOM 906 C C . ARG A 1 112 ? -8.549 -6.377 6.423 1.00 98.06 112 ARG A C 1
ATOM 908 O O . ARG A 1 112 ? -8.802 -6.923 5.357 1.00 98.06 112 ARG A O 1
ATOM 915 N N . ALA A 1 113 ? -8.278 -5.079 6.529 1.00 98.12 113 ALA A N 1
ATOM 916 C CA . ALA A 1 113 ? -8.245 -4.159 5.398 1.00 98.12 113 ALA A CA 1
ATOM 917 C C . ALA A 1 113 ? -7.139 -4.515 4.392 1.00 98.12 113 ALA A C 1
ATOM 919 O O . ALA A 1 113 ? -7.404 -4.556 3.193 1.00 98.12 113 ALA A O 1
ATOM 920 N N . ILE A 1 114 ? -5.929 -4.824 4.877 1.00 97.88 114 ILE A N 1
ATOM 921 C CA . ILE A 1 114 ? -4.820 -5.295 4.032 1.00 97.88 114 ILE A CA 1
ATOM 922 C C . ILE A 1 114 ? -5.189 -6.617 3.375 1.00 97.88 114 ILE A C 1
ATOM 924 O O . ILE A 1 114 ? -5.065 -6.730 2.160 1.00 97.88 114 ILE A O 1
ATOM 928 N N . LYS A 1 115 ? -5.676 -7.588 4.162 1.00 97.19 115 LYS A N 1
ATOM 929 C CA . LYS A 1 115 ? -6.093 -8.890 3.639 1.00 97.19 115 LYS A CA 1
ATOM 930 C C . LYS A 1 115 ? -7.088 -8.696 2.499 1.00 97.19 115 LYS A C 1
ATOM 932 O O . LYS A 1 115 ? -6.779 -9.102 1.392 1.00 97.19 115 LYS A O 1
ATOM 937 N N . PHE A 1 116 ? -8.190 -7.982 2.741 1.00 97.94 116 PHE A N 1
ATOM 938 C CA . PHE A 1 116 ? -9.211 -7.685 1.732 1.00 97.94 116 PHE A CA 1
ATOM 939 C C . PHE A 1 116 ? -8.620 -7.077 0.453 1.00 97.94 116 PHE A C 1
ATOM 941 O O . PHE A 1 116 ? -8.960 -7.514 -0.643 1.00 97.94 116 PHE A O 1
ATOM 948 N N . ALA A 1 117 ? -7.723 -6.094 0.582 1.00 97.12 117 ALA A N 1
ATOM 949 C CA . ALA A 1 117 ? -7.075 -5.466 -0.566 1.00 97.12 117 ALA A CA 1
ATOM 950 C C . ALA A 1 117 ? -6.215 -6.456 -1.372 1.00 97.12 117 ALA A C 1
ATOM 952 O O . ALA A 1 117 ? -6.227 -6.400 -2.599 1.00 97.12 117 ALA A O 1
ATOM 953 N N . VAL A 1 118 ? -5.524 -7.386 -0.708 1.00 96.12 118 VAL A N 1
ATOM 954 C CA . VAL A 1 118 ? -4.783 -8.472 -1.369 1.00 96.12 118 VAL A CA 1
ATOM 955 C C . VAL A 1 118 ? -5.733 -9.443 -2.074 1.00 96.12 118 VAL A C 1
ATOM 957 O O . VAL A 1 118 ? -5.530 -9.727 -3.249 1.00 96.12 118 VAL A O 1
ATOM 960 N N . GLU A 1 119 ? -6.810 -9.897 -1.417 1.00 94.62 119 GLU A N 1
ATOM 961 C CA . GLU A 1 119 ? -7.746 -10.876 -2.015 1.00 94.62 119 GLU A CA 1
ATOM 962 C C . GLU A 1 119 ? -8.413 -10.353 -3.298 1.00 94.62 119 GLU A C 1
ATOM 964 O O . GLU A 1 119 ? -8.810 -11.138 -4.155 1.00 94.62 119 GLU A O 1
ATOM 969 N N . HIS A 1 120 ? -8.522 -9.029 -3.437 1.00 95.88 120 HIS A N 1
ATOM 970 C CA . HIS A 1 120 ? -9.126 -8.360 -4.592 1.00 95.88 120 HIS A CA 1
ATOM 971 C C . HIS A 1 120 ? -8.093 -7.813 -5.592 1.00 95.88 120 HIS A C 1
ATOM 973 O O . HIS A 1 120 ? -8.458 -7.054 -6.489 1.00 95.88 120 HIS A O 1
ATOM 979 N N . GLY A 1 121 ? -6.806 -8.149 -5.443 1.00 94.12 121 GLY A N 1
ATOM 980 C CA . GLY A 1 121 ? -5.743 -7.704 -6.352 1.00 94.12 121 GLY A CA 1
ATOM 981 C C . GLY A 1 121 ? -5.463 -6.195 -6.318 1.00 94.12 121 GLY A C 1
ATOM 982 O O . GLY A 1 121 ? -4.871 -5.652 -7.250 1.00 94.12 121 GLY A O 1
ATOM 983 N N . LEU A 1 122 ? -5.891 -5.499 -5.260 1.00 95.31 122 LEU A N 1
ATOM 984 C CA . LEU A 1 122 ? -5.610 -4.075 -5.038 1.00 95.31 122 LEU A CA 1
ATOM 985 C C . LEU A 1 122 ? -4.210 -3.855 -4.447 1.00 95.31 122 LEU A C 1
ATOM 987 O O . LEU A 1 122 ? -3.629 -2.783 -4.607 1.00 95.31 122 LEU A O 1
ATOM 991 N N . LEU A 1 123 ? -3.682 -4.869 -3.761 1.00 96.00 123 LEU A N 1
ATOM 992 C CA . LEU A 1 123 ? -2.314 -4.963 -3.266 1.00 96.00 123 LEU A CA 1
ATOM 993 C C . LEU A 1 123 ? -1.715 -6.315 -3.663 1.00 96.00 123 LEU A C 1
ATOM 995 O O . LEU A 1 123 ? -2.446 -7.273 -3.900 1.00 96.00 123 LEU A O 1
ATOM 999 N N . GLY A 1 124 ? -0.389 -6.383 -3.713 1.00 92.88 124 GLY A N 1
ATOM 1000 C CA . GLY A 1 124 ? 0.342 -7.611 -4.007 1.00 92.88 124 GLY A CA 1
ATOM 1001 C C . GLY A 1 124 ? 0.361 -8.600 -2.844 1.00 92.88 124 GLY A C 1
ATOM 1002 O O . GLY A 1 124 ? 0.261 -8.188 -1.682 1.00 92.88 124 GLY A O 1
ATOM 1003 N N . GLU A 1 125 ? 0.530 -9.890 -3.146 1.00 91.31 125 GLU A N 1
ATOM 1004 C CA . GLU A 1 125 ? 0.380 -11.003 -2.188 1.00 91.31 125 GLU A CA 1
ATOM 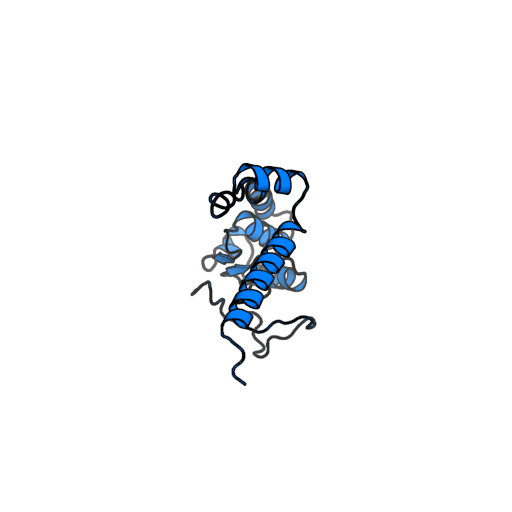1005 C C . GLU A 1 125 ? 1.309 -10.886 -0.970 1.00 91.31 125 GLU A C 1
ATOM 1007 O O . GLU A 1 125 ? 0.923 -11.220 0.146 1.00 91.31 125 GLU A O 1
ATOM 1012 N N . GLY A 1 126 ? 2.503 -10.310 -1.142 1.00 89.44 126 GLY A N 1
ATOM 1013 C CA . GLY A 1 126 ? 3.467 -10.071 -0.059 1.00 89.44 126 GLY A CA 1
ATOM 1014 C C . GLY A 1 126 ? 3.134 -8.907 0.887 1.00 89.44 126 GLY A C 1
ATOM 1015 O O . GLY A 1 126 ? 3.995 -8.489 1.668 1.00 89.44 126 GLY A O 1
ATOM 1016 N N . SER A 1 127 ? 1.934 -8.327 0.803 1.00 94.50 127 SER A N 1
ATOM 1017 C CA . SER A 1 127 ? 1.561 -7.164 1.610 1.00 94.50 127 SER A CA 1
ATOM 1018 C C . SER A 1 127 ? 1.284 -7.526 3.069 1.00 94.50 127 SER A C 1
ATOM 1020 O O . SER A 1 127 ? 0.562 -8.460 3.402 1.00 94.50 127 SER A O 1
ATOM 1022 N N . SER A 1 128 ? 1.828 -6.719 3.971 1.00 96.06 128 SER A N 1
ATOM 1023 C CA . SER A 1 128 ? 1.730 -6.865 5.420 1.00 96.06 128 SER A CA 1
ATOM 1024 C C . SER A 1 128 ? 1.640 -5.487 6.090 1.00 96.06 128 SER A C 1
ATOM 1026 O O . SER A 1 128 ? 1.945 -4.472 5.461 1.00 96.06 128 SER A O 1
ATOM 1028 N N . PRO A 1 129 ? 1.307 -5.400 7.393 1.00 95.94 129 PRO A N 1
ATOM 1029 C CA . PRO A 1 129 ? 1.254 -4.116 8.101 1.00 95.94 129 PRO A CA 1
ATOM 1030 C C . PRO A 1 129 ? 2.565 -3.314 8.111 1.00 95.94 129 PRO A C 1
ATOM 1032 O O . PRO A 1 129 ? 2.543 -2.143 8.477 1.00 95.94 129 PRO A O 1
ATOM 1035 N N . ARG A 1 130 ? 3.702 -3.940 7.766 1.00 95.44 130 ARG A N 1
ATOM 1036 C CA . ARG A 1 130 ? 5.029 -3.302 7.729 1.00 95.44 130 ARG A CA 1
ATOM 1037 C C . ARG A 1 130 ? 5.561 -3.083 6.311 1.00 95.44 130 ARG A C 1
ATOM 1039 O O . ARG A 1 130 ? 6.552 -2.378 6.133 1.00 95.44 130 ARG A O 1
ATOM 1046 N N . CYS A 1 131 ? 4.931 -3.687 5.308 1.00 95.88 131 CYS A N 1
ATOM 1047 C CA . CYS A 1 131 ? 5.315 -3.548 3.911 1.00 95.88 131 CYS A CA 1
ATOM 1048 C C . CYS A 1 131 ? 4.082 -3.715 3.025 1.00 95.88 131 CYS A C 1
ATOM 1050 O O . CYS A 1 131 ? 3.550 -4.816 2.947 1.00 95.88 131 CYS A O 1
ATOM 1052 N N . LEU A 1 132 ? 3.638 -2.653 2.358 1.00 95.75 132 LEU A N 1
ATOM 1053 C CA . LEU A 1 132 ? 2.576 -2.744 1.354 1.00 95.75 132 LEU A CA 1
ATOM 1054 C C . LEU A 1 132 ? 3.215 -2.870 -0.026 1.00 95.75 132 LEU A C 1
ATOM 1056 O O . LEU A 1 132 ? 4.176 -2.158 -0.326 1.0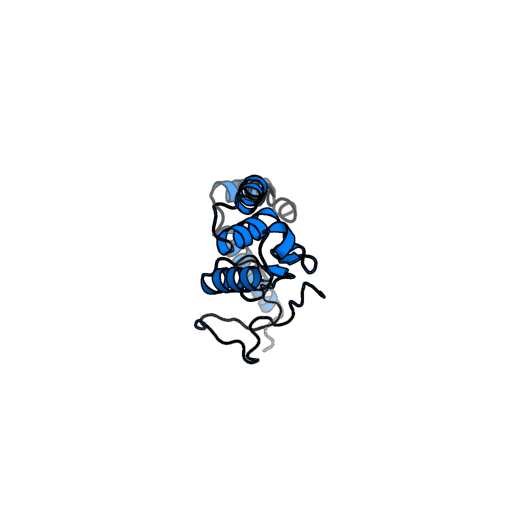0 95.75 132 LEU A O 1
ATOM 1060 N N . VAL A 1 133 ? 2.701 -3.775 -0.852 1.00 94.00 133 VAL A N 1
ATOM 1061 C CA . VAL A 1 133 ? 3.241 -4.056 -2.183 1.00 94.00 133 VAL A CA 1
ATOM 1062 C C . VAL A 1 133 ? 2.208 -3.659 -3.224 1.00 94.00 133 VAL A C 1
ATOM 1064 O O . VAL A 1 133 ? 1.048 -4.050 -3.126 1.00 94.00 133 VAL A O 1
ATOM 1067 N N . LEU A 1 134 ? 2.607 -2.870 -4.219 1.00 92.75 134 LEU A N 1
ATOM 1068 C CA . LEU A 1 134 ? 1.719 -2.530 -5.328 1.00 92.75 134 LEU A CA 1
ATOM 1069 C C . LEU A 1 134 ? 1.596 -3.693 -6.325 1.00 92.75 134 LEU A C 1
ATOM 1071 O O . LEU A 1 134 ? 2.612 -4.321 -6.654 1.00 92.75 134 LEU A O 1
ATOM 1075 N N . PRO A 1 135 ? 0.390 -3.941 -6.869 1.00 89.94 135 PRO A N 1
ATOM 1076 C CA . PRO A 1 135 ? 0.177 -5.002 -7.844 1.00 89.94 135 PRO A CA 1
ATOM 1077 C C . PRO A 1 135 ? 1.037 -4.776 -9.096 1.00 89.94 135 PRO A C 1
ATOM 1079 O O . PRO A 1 135 ? 1.252 -3.646 -9.542 1.00 89.94 135 PRO A O 1
ATOM 1082 N N . GLY A 1 136 ? 1.582 -5.861 -9.650 1.00 83.38 136 GLY A N 1
ATOM 1083 C CA . GLY A 1 136 ? 2.433 -5.827 -10.847 1.00 83.38 136 GLY A CA 1
ATOM 1084 C C . GLY A 1 136 ? 3.828 -5.218 -10.646 1.00 83.38 136 GLY A C 1
ATOM 1085 O O . GLY A 1 136 ? 4.615 -5.175 -11.592 1.00 83.38 136 GLY A O 1
ATOM 1086 N N . ARG A 1 137 ? 4.162 -4.757 -9.432 1.00 73.38 137 ARG A N 1
ATOM 1087 C CA . ARG A 1 137 ? 5.518 -4.310 -9.056 1.00 73.38 137 ARG A CA 1
ATOM 1088 C C . ARG A 1 137 ? 6.207 -5.228 -8.060 1.00 73.38 137 ARG A C 1
ATOM 1090 O O . ARG A 1 137 ? 7.302 -4.920 -7.594 1.00 73.38 137 ARG A O 1
ATOM 1097 N N . GLU A 1 138 ? 5.594 -6.370 -7.791 1.00 69.94 138 GLU A N 1
ATOM 1098 C CA . GLU A 1 138 ? 6.225 -7.478 -7.101 1.00 69.94 138 GLU A CA 1
ATOM 1099 C C . GLU A 1 138 ? 7.450 -7.879 -7.917 1.00 69.94 138 GLU A C 1
ATOM 1101 O O . GLU A 1 138 ? 7.347 -8.389 -9.036 1.00 69.94 138 GLU A O 1
ATOM 1106 N N . LYS A 1 139 ? 8.648 -7.595 -7.406 1.00 59.53 139 LYS A N 1
ATOM 1107 C CA . LYS A 1 139 ? 9.819 -8.239 -7.985 1.00 59.53 139 LYS A CA 1
ATOM 1108 C C . LYS A 1 139 ? 9.660 -9.719 -7.673 1.00 59.53 139 LYS A C 1
ATOM 1110 O O . LYS A 1 139 ? 9.793 -10.111 -6.519 1.00 59.53 139 LYS A O 1
ATOM 1115 N N . ILE A 1 140 ? 9.374 -10.513 -8.700 1.00 50.62 140 ILE A N 1
ATOM 1116 C CA . ILE A 1 140 ? 9.454 -11.972 -8.651 1.00 50.62 140 ILE A CA 1
ATOM 1117 C C . ILE A 1 140 ? 10.930 -12.300 -8.405 1.00 50.62 140 ILE A C 1
ATOM 1119 O O . ILE A 1 140 ? 11.731 -12.423 -9.333 1.00 50.62 140 ILE A O 1
ATOM 1123 N N . VAL A 1 141 ? 11.340 -12.320 -7.140 1.00 46.56 141 VAL A N 1
ATOM 1124 C CA . VAL A 1 141 ? 12.688 -12.716 -6.753 1.00 46.56 141 VAL A CA 1
ATOM 1125 C C . VAL A 1 141 ? 12.667 -14.235 -6.610 1.00 46.56 141 VAL A C 1
ATOM 1127 O O . VAL A 1 141 ? 12.363 -14.763 -5.550 1.00 46.56 141 VAL A O 1
ATOM 1130 N N . GLY A 1 142 ? 12.986 -14.938 -7.700 1.00 41.25 142 GLY A N 1
ATOM 1131 C CA . GLY A 1 142 ? 13.578 -16.275 -7.603 1.00 41.25 142 GLY A CA 1
ATOM 1132 C C . GLY A 1 142 ? 12.688 -17.506 -7.781 1.00 41.25 142 GLY A C 1
ATOM 1133 O O . GLY A 1 142 ? 13.128 -18.583 -7.389 1.00 41.25 142 GLY A O 1
ATOM 1134 N N . THR A 1 143 ? 11.515 -17.427 -8.409 1.00 42.94 143 THR A N 1
ATOM 1135 C CA . THR A 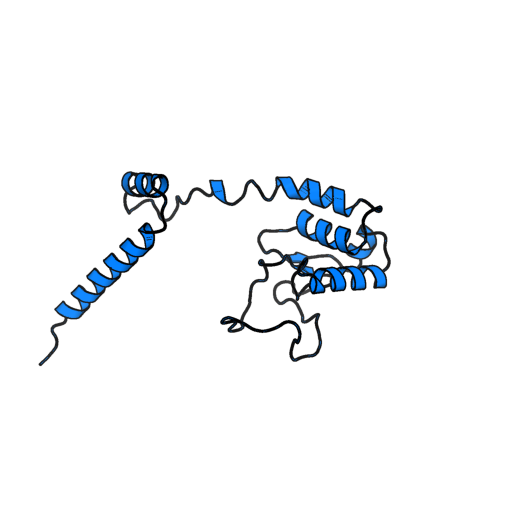1 143 ? 10.795 -18.642 -8.830 1.00 42.94 143 THR A CA 1
ATOM 1136 C C . THR A 1 143 ? 10.399 -18.589 -10.298 1.00 42.94 143 THR A C 1
ATOM 1138 O O . THR A 1 143 ? 9.958 -17.568 -10.822 1.00 42.94 143 THR A O 1
ATOM 1141 N N . ASN A 1 144 ? 10.614 -19.721 -10.970 1.00 41.22 144 ASN A N 1
ATOM 1142 C CA . ASN A 1 144 ? 10.122 -20.032 -12.304 1.00 41.22 144 ASN A CA 1
ATOM 1143 C C . ASN A 1 144 ? 8.592 -19.904 -12.333 1.00 41.22 144 ASN A C 1
ATOM 1145 O O . ASN A 1 144 ? 7.893 -20.897 -12.173 1.00 41.22 144 ASN A O 1
ATOM 1149 N N . VAL A 1 145 ? 8.060 -18.703 -12.538 1.00 44.06 145 VAL A N 1
ATOM 1150 C CA . VAL A 1 145 ? 6.653 -18.528 -12.904 1.00 44.06 145 VAL A CA 1
ATOM 1151 C C . VAL A 1 145 ? 6.614 -18.355 -14.414 1.00 44.06 145 VAL A C 1
ATOM 1153 O O . VAL A 1 145 ? 6.462 -17.260 -14.954 1.00 44.06 145 VAL A O 1
ATOM 1156 N N . LEU A 1 146 ? 6.828 -19.472 -15.112 1.00 39.22 146 LEU A N 1
ATOM 1157 C CA . LEU A 1 146 ? 6.146 -19.648 -16.381 1.00 39.22 146 LEU A CA 1
ATOM 1158 C C . LEU A 1 146 ? 4.659 -19.741 -16.048 1.00 39.22 146 LEU A C 1
ATOM 1160 O O . LEU A 1 146 ? 4.280 -20.527 -15.189 1.00 39.22 146 LEU A O 1
ATOM 1164 N N . ALA A 1 147 ? 3.906 -18.852 -16.689 1.00 49.03 147 ALA A N 1
ATOM 1165 C CA . ALA A 1 147 ? 2.530 -18.990 -17.139 1.00 49.03 147 ALA A CA 1
ATOM 1166 C C . ALA A 1 147 ? 1.612 -19.935 -16.340 1.00 49.03 147 ALA A C 1
ATOM 1168 O O . ALA A 1 147 ? 1.830 -21.138 -16.283 1.00 49.03 147 ALA A O 1
ATOM 1169 N N . GLU A 1 148 ? 0.498 -19.361 -15.879 1.00 44.50 148 GLU A N 1
ATOM 1170 C CA . GLU A 1 148 ? -0.715 -20.081 -15.480 1.00 44.50 148 GLU A CA 1
ATOM 1171 C C . GLU A 1 148 ? -0.575 -20.866 -14.168 1.00 44.50 148 GLU A C 1
ATOM 1173 O O . GLU A 1 148 ? -0.285 -22.060 -14.140 1.00 44.50 148 GLU A O 1
ATOM 1178 N N . SER A 1 149 ? -0.872 -20.221 -13.036 1.00 40.72 149 SER A N 1
ATOM 1179 C CA . SER A 1 149 ? -1.371 -20.991 -11.899 1.00 40.72 149 SER A CA 1
ATOM 1180 C C . SER A 1 149 ? -2.423 -20.260 -11.078 1.00 40.72 149 SER A C 1
ATOM 1182 O O . SER A 1 149 ? -2.369 -19.036 -10.938 1.00 40.72 149 SER A O 1
ATOM 1184 N N . PRO A 1 150 ? -3.425 -21.024 -10.617 1.00 40.62 150 PRO A N 1
ATOM 1185 C CA . PRO A 1 150 ? -4.657 -20.516 -10.065 1.00 40.62 150 PRO A CA 1
ATOM 1186 C C . PRO A 1 150 ? -4.418 -19.959 -8.667 1.00 40.62 150 PRO A C 1
ATOM 1188 O O . PRO A 1 150 ? -3.720 -20.547 -7.848 1.00 40.62 150 PRO A O 1
ATOM 1191 N N . ILE A 1 151 ? -5.042 -18.811 -8.434 1.00 49.12 151 ILE A N 1
ATOM 1192 C CA . ILE A 1 151 ? -5.776 -18.454 -7.223 1.00 49.12 151 ILE A CA 1
ATOM 1193 C C . ILE A 1 151 ? -5.535 -19.421 -6.039 1.00 49.12 151 ILE A C 1
ATOM 1195 O O . ILE A 1 151 ? -6.137 -20.490 -5.970 1.00 49.12 151 ILE A O 1
ATOM 1199 N N . TRP A 1 152 ? -4.721 -18.953 -5.088 1.00 49.31 152 TRP A N 1
ATOM 1200 C CA . TRP A 1 152 ? -4.594 -19.409 -3.695 1.00 49.31 152 TRP A CA 1
ATOM 1201 C C . TRP A 1 152 ? -3.746 -20.658 -3.404 1.00 49.31 152 TRP A C 1
ATOM 1203 O O . TRP A 1 152 ? -4.203 -21.791 -3.519 1.00 49.31 152 TRP A O 1
ATOM 1213 N N . GLY A 1 153 ? -2.560 -20.432 -2.821 1.00 34.72 153 GLY A N 1
ATOM 1214 C CA . GLY A 1 153 ? -1.910 -21.422 -1.956 1.00 34.72 153 GLY A CA 1
ATOM 1215 C C . GLY A 1 153 ? -0.385 -21.357 -1.929 1.00 34.72 153 GLY A C 1
ATOM 1216 O O . GLY A 1 153 ? 0.274 -22.165 -2.575 1.00 34.72 153 GLY A O 1
ATOM 1217 N N . GLY A 1 154 ? 0.189 -20.454 -1.128 1.00 40.69 154 GLY A N 1
ATOM 1218 C CA . GLY A 1 154 ? 1.586 -20.584 -0.703 1.00 40.69 154 GLY A CA 1
ATOM 1219 C C . GLY A 1 154 ? 1.784 -21.885 0.087 1.00 40.69 154 GLY A C 1
ATOM 1220 O O . GLY A 1 154 ? 1.002 -22.199 0.985 1.00 40.69 154 GLY A O 1
ATOM 1221 N N . THR A 1 155 ? 2.816 -22.661 -0.252 1.00 43.50 155 THR A N 1
ATOM 1222 C CA . THR A 1 155 ? 3.065 -24.021 0.268 1.00 43.50 155 THR A CA 1
ATOM 1223 C C . THR A 1 155 ? 3.436 -24.092 1.754 1.00 43.50 155 THR A C 1
ATOM 1225 O O . THR A 1 155 ? 3.562 -25.186 2.295 1.00 43.50 155 THR A O 1
ATOM 1228 N N . ASP A 1 156 ? 3.623 -22.958 2.430 1.00 50.25 156 ASP A N 1
ATOM 1229 C CA . ASP A 1 156 ? 3.943 -22.880 3.860 1.00 50.25 156 ASP A CA 1
ATOM 1230 C C . ASP A 1 156 ? 2.744 -22.472 4.736 1.00 50.25 156 ASP A C 1
ATOM 1232 O O . ASP A 1 156 ? 2.879 -22.368 5.955 1.00 50.25 156 ASP A O 1
ATOM 1236 N N . GLY A 1 157 ? 1.568 -22.237 4.138 1.00 50.31 157 GLY A N 1
ATOM 1237 C CA . GLY A 1 157 ? 0.371 -21.804 4.863 1.00 50.31 157 GLY A CA 1
ATOM 1238 C C . GLY A 1 157 ? 0.505 -20.424 5.519 1.00 50.31 157 GLY A C 1
ATOM 1239 O O . GLY A 1 157 ? -0.388 -20.021 6.267 1.00 50.31 157 GLY A O 1
ATOM 1240 N N . ASN A 1 158 ? 1.588 -19.688 5.247 1.00 51.53 158 ASN A N 1
ATOM 1241 C CA . ASN A 1 158 ? 1.794 -18.342 5.751 1.00 51.53 158 ASN A CA 1
ATOM 1242 C C . ASN A 1 158 ? 1.624 -17.338 4.602 1.00 51.53 158 ASN A C 1
ATOM 1244 O O . ASN A 1 158 ? 2.583 -17.060 3.883 1.00 51.53 158 ASN A O 1
ATOM 1248 N N . PRO A 1 159 ? 0.442 -16.713 4.453 1.00 52.72 159 PRO A N 1
ATOM 1249 C CA . PRO A 1 159 ? 0.235 -15.691 3.427 1.00 52.72 159 PRO A CA 1
ATOM 1250 C C . PRO A 1 159 ? 1.103 -14.434 3.641 1.00 52.72 159 PRO A C 1
ATOM 1252 O O . PRO A 1 159 ? 1.075 -13.528 2.821 1.00 52.72 159 PRO A O 1
ATOM 1255 N N . PHE A 1 160 ? 1.879 -14.360 4.730 1.00 54.56 160 PHE A N 1
ATOM 1256 C CA . PHE A 1 160 ? 2.747 -13.237 5.079 1.00 54.56 160 PHE A CA 1
ATOM 1257 C C . PHE A 1 160 ? 4.229 -13.631 5.153 1.00 54.56 160 PHE A C 1
ATOM 1259 O O . PHE A 1 160 ? 4.950 -13.165 6.042 1.00 54.56 160 PHE A O 1
ATOM 1266 N N . GLY A 1 161 ? 4.698 -14.509 4.260 1.00 55.66 161 GLY A N 1
ATOM 1267 C CA . GLY A 1 161 ? 6.126 -14.801 4.109 1.00 55.66 161 GLY A CA 1
ATOM 1268 C C . GLY A 1 161 ? 6.985 -13.524 4.122 1.00 55.66 161 GLY A C 1
ATOM 1269 O O . GLY A 1 161 ? 6.565 -12.457 3.670 1.00 55.66 161 GLY A O 1
ATOM 1270 N N . LYS A 1 162 ? 8.192 -13.598 4.700 1.00 56.56 162 LYS A N 1
ATOM 1271 C CA . LYS A 1 162 ? 9.062 -12.419 4.851 1.00 56.56 162 LYS A CA 1
ATOM 1272 C C . LYS A 1 162 ? 9.387 -11.832 3.476 1.00 56.56 162 LYS A C 1
ATOM 1274 O O . LYS A 1 162 ? 10.018 -12.493 2.654 1.00 56.56 162 LYS A O 1
ATOM 1279 N N . CYS A 1 163 ? 9.011 -10.575 3.252 1.00 59.69 163 CYS A N 1
ATOM 1280 C CA . CYS A 1 163 ? 9.432 -9.825 2.076 1.00 59.69 163 CYS A CA 1
ATOM 1281 C C . CYS A 1 163 ? 10.968 -9.751 2.043 1.00 59.69 163 CYS A C 1
ATOM 1283 O O . CYS A 1 163 ? 11.578 -9.112 2.895 1.00 59.69 163 CYS A O 1
ATOM 1285 N N . GLN A 1 164 ? 11.611 -10.380 1.057 1.00 61.56 164 GLN A N 1
ATOM 1286 C CA . GLN A 1 164 ? 13.079 -10.385 0.960 1.00 61.56 164 GLN A CA 1
ATOM 1287 C C . GLN A 1 164 ? 13.678 -8.996 0.692 1.00 61.56 164 GLN A C 1
ATOM 1289 O O . GLN A 1 164 ? 14.853 -8.768 0.958 1.00 61.56 164 GLN A O 1
ATOM 1294 N N . VAL A 1 165 ? 12.878 -8.065 0.164 1.00 59.94 165 VAL A N 1
ATOM 1295 C CA . VAL A 1 165 ? 13.306 -6.690 -0.144 1.00 59.94 165 VAL A CA 1
ATOM 1296 C C . VAL A 1 165 ? 13.318 -5.816 1.111 1.00 59.94 165 VAL A C 1
ATOM 1298 O O . VAL A 1 165 ? 14.086 -4.857 1.210 1.00 59.94 165 VAL A O 1
ATOM 1301 N N . CYS A 1 166 ? 12.477 -6.149 2.083 1.00 59.25 166 CYS A N 1
ATOM 1302 C CA . CYS A 1 166 ? 12.275 -5.369 3.286 1.00 59.25 166 CYS A CA 1
ATOM 1303 C C . CYS A 1 166 ? 12.734 -6.239 4.451 1.00 59.25 166 CYS A C 1
ATOM 1305 O O . CYS A 1 166 ? 11.954 -7.030 4.962 1.00 59.25 166 CYS A O 1
ATOM 1307 N N . HIS A 1 167 ? 14.005 -6.121 4.849 1.00 55.25 167 HIS A N 1
ATOM 1308 C CA . HIS A 1 167 ? 14.586 -6.792 6.024 1.00 55.25 167 HIS A CA 1
ATOM 1309 C C . HIS A 1 167 ? 13.966 -6.290 7.351 1.00 55.25 167 HIS A C 1
ATOM 1311 O O . HIS A 1 167 ? 14.682 -5.844 8.246 1.00 55.25 167 HIS A O 1
ATOM 1317 N N . VAL A 1 168 ? 12.635 -6.277 7.454 1.00 48.19 168 VAL A N 1
ATOM 1318 C CA . VAL A 1 168 ? 11.842 -5.607 8.490 1.00 48.19 168 VAL A CA 1
ATOM 1319 C C . VAL A 1 168 ? 11.005 -6.617 9.261 1.00 48.19 168 VAL A C 1
ATOM 1321 O O . VAL A 1 168 ? 10.354 -7.469 8.624 1.00 48.19 168 VAL A O 1
#

Foldseek 3Di:
DDPPPVVVVVVVVVVVVVVVVVVCPPDDPVRVVVDVVVPPPPPVPPPPPVPPPPVLQVCLVVLCVVLQDLVDQPLSSVLSPQSNQDDPLQKHFDPPCRSCVSNVHDPVSNQVSLVVCCLVQSWPQQDDNGITGGHPSPPPPDDPPDDDDDDDDDPVPDSNPDDPVDPD

Secondary structure (DSSP, 8-state):
----THHHHHHHHHHHHHHHHHHHHT--HHHHHHHHHHHHHHTTS-S-TTSSSHHHHHHHHHHHHHHH-TTS-HHHHHHHHHHHS--TTSEEE--TTHHHHHHTS-HHHHHHHHHHHHHTTSS-TT-BTTEEE-TT-----S----S---S---TTS-TT---TT---

Sequence (168 aa):
MTIDANYADLIAVEEKKIRERKRTENLTGEQRKLWRSLGNRKWKGVMPKALTTSWSRHQHAFWAEHAQNETFPAWFRVMAFAFGSDKTNGHINVPAGELTKWLGVDKSVTGRAIKFAVEHGLLGEGSSPRCLVLPGREKIVGTNVLAESPIWGGTDGNPFGKCQVCHV

pLDDT: mean 77.38, std 19.75, range [34.72, 98.31]

Radius of gyration: 23.63 Å; chains: 1; bounding box: 52×46×59 Å